Protein AF-X1USS1-F1 (afdb_monomer_lite)

Foldseek 3Di:
DDDDPDCPPLNVLVVVLQVADPDPVDDRLFFHPKDFPDWDDDDPDIDTDIDPSRPVRQPDDPVSVVSNVVSND

Organism: NCBI:txid412755

Structure (mmCIF, N/CA/C/O backbone):
data_AF-X1USS1-F1
#
_entry.id   AF-X1USS1-F1
#
loop_
_atom_site.group_PDB
_atom_site.id
_atom_site.type_symbol
_atom_site.label_atom_id
_atom_site.label_alt_id
_atom_site.label_comp_id
_atom_site.label_asym_id
_atom_site.label_entity_id
_atom_site.label_seq_id
_atom_site.pdbx_PDB_ins_code
_atom_site.Cartn_x
_atom_site.Cartn_y
_atom_site.Cartn_z
_atom_site.occupancy
_atom_site.B_iso_or_equiv
_atom_site.auth_seq_id
_atom_site.auth_comp_id
_atom_site.auth_asym_id
_atom_site.auth_atom_id
_atom_site.pdbx_PDB_model_num
ATOM 1 N N . ARG A 1 1 ? -13.827 1.912 24.167 1.00 48.09 1 ARG A N 1
ATOM 2 C CA . ARG A 1 1 ? -13.786 0.588 23.491 1.00 48.09 1 ARG A CA 1
ATOM 3 C C . ARG A 1 1 ? -12.378 0.025 23.701 1.00 48.09 1 ARG A C 1
ATOM 5 O O . ARG A 1 1 ? -11.438 0.771 23.474 1.00 48.09 1 ARG A O 1
ATOM 12 N N . LYS A 1 2 ? -12.208 -1.195 24.232 1.00 42.62 2 LYS A N 1
ATOM 13 C CA . LYS A 1 2 ? -10.875 -1.802 24.444 1.00 42.62 2 LYS A CA 1
ATOM 14 C C . LYS A 1 2 ? -10.393 -2.356 23.100 1.00 42.62 2 LYS A C 1
ATOM 16 O O . LYS A 1 2 ? -11.003 -3.293 22.600 1.00 42.62 2 LYS A O 1
ATOM 21 N N . ILE A 1 3 ? -9.366 -1.753 22.509 1.00 55.38 3 ILE A N 1
ATOM 22 C CA . ILE A 1 3 ? -8.726 -2.257 21.288 1.00 55.38 3 ILE A CA 1
ATOM 23 C C . ILE A 1 3 ? -7.453 -2.984 21.727 1.00 55.38 3 ILE A C 1
ATOM 25 O O . ILE A 1 3 ? -6.604 -2.390 22.390 1.00 55.38 3 ILE A O 1
ATOM 29 N N . SER A 1 4 ? -7.365 -4.282 21.434 1.00 47.75 4 SER A N 1
ATOM 30 C CA . SER A 1 4 ? -6.187 -5.100 21.744 1.00 47.75 4 SER A CA 1
ATOM 31 C C . SER A 1 4 ? -5.006 -4.657 20.875 1.00 47.75 4 SER A C 1
ATOM 33 O O . SER A 1 4 ? -5.137 -4.595 19.657 1.00 47.75 4 SER A O 1
ATOM 35 N N . GLN A 1 5 ? -3.873 -4.335 21.501 1.00 52.72 5 GLN A N 1
ATOM 36 C CA . GLN A 1 5 ? -2.663 -3.785 20.870 1.00 52.72 5 GLN A CA 1
ATOM 37 C C . GLN A 1 5 ? -1.734 -4.884 20.319 1.00 52.72 5 GLN A C 1
ATOM 39 O O . GLN A 1 5 ? -0.5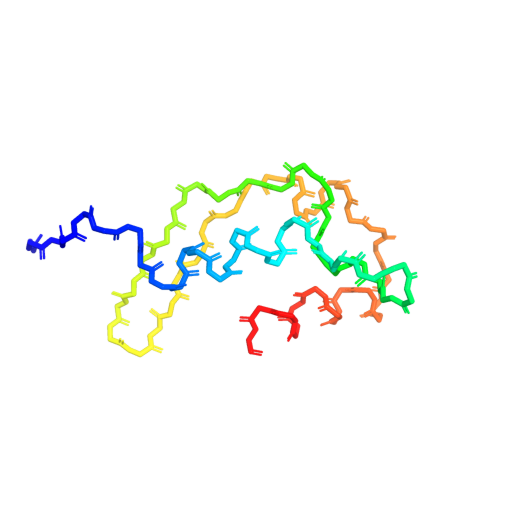50 -4.936 20.635 1.00 52.72 5 GLN A O 1
ATOM 44 N N . ILE A 1 6 ? -2.273 -5.785 19.502 1.00 54.84 6 ILE A N 1
ATOM 45 C CA . ILE A 1 6 ? -1.463 -6.582 18.569 1.00 54.84 6 ILE A CA 1
ATOM 46 C C . ILE A 1 6 ? -1.585 -5.845 17.232 1.00 54.84 6 ILE A C 1
ATOM 48 O O . ILE A 1 6 ? -2.722 -5.493 16.899 1.00 54.84 6 ILE A O 1
ATOM 52 N N . PRO A 1 7 ? -0.504 -5.584 16.462 1.00 61.47 7 PRO A N 1
ATOM 53 C CA . PRO A 1 7 ? -0.665 -5.164 15.074 1.00 61.47 7 PRO A CA 1
ATOM 54 C C . PRO A 1 7 ? -1.656 -6.129 14.435 1.00 61.47 7 PRO A C 1
ATOM 56 O O . PRO A 1 7 ? -1.409 -7.336 14.406 1.00 61.47 7 PRO A O 1
ATOM 59 N N . SER A 1 8 ? -2.832 -5.633 14.050 1.00 79.00 8 SER A N 1
ATOM 60 C CA . SER A 1 8 ? -3.846 -6.513 13.486 1.00 79.00 8 SER A CA 1
ATOM 61 C C . SER A 1 8 ? -3.229 -7.211 12.274 1.00 79.00 8 SER A C 1
ATOM 63 O O . SER A 1 8 ? -2.369 -6.641 11.601 1.00 79.00 8 SER A O 1
ATOM 65 N N . LEU A 1 9 ? -3.642 -8.446 11.983 1.00 89.69 9 LEU A N 1
ATOM 66 C CA . LEU A 1 9 ? -3.203 -9.142 10.769 1.00 89.69 9 LEU A CA 1
ATOM 67 C C . LEU A 1 9 ? -3.349 -8.238 9.528 1.00 89.69 9 LEU A C 1
ATOM 69 O O . LEU A 1 9 ? -2.482 -8.244 8.664 1.00 89.69 9 LEU A O 1
ATOM 73 N N . ALA A 1 10 ? -4.382 -7.387 9.508 1.00 91.31 10 ALA A N 1
ATOM 74 C CA . ALA A 1 10 ? -4.568 -6.333 8.516 1.00 91.31 10 ALA A CA 1
ATOM 75 C C . ALA A 1 10 ? -3.402 -5.328 8.469 1.00 91.31 10 ALA A C 1
ATOM 77 O O . ALA A 1 10 ? -2.869 -5.071 7.394 1.00 91.31 10 ALA A O 1
ATOM 78 N N . ARG A 1 11 ? -2.950 -4.794 9.615 1.00 94.00 11 ARG A N 1
ATOM 79 C CA . ARG A 1 11 ? -1.774 -3.910 9.662 1.00 94.00 11 ARG A CA 1
ATOM 80 C C . ARG A 1 11 ? -0.532 -4.607 9.113 1.00 94.00 11 ARG A C 1
ATOM 82 O O . ARG A 1 11 ? 0.191 -4.003 8.327 1.00 94.00 11 ARG A O 1
ATOM 89 N N . GLN A 1 12 ? -0.295 -5.864 9.495 1.00 94.88 12 GLN A N 1
ATOM 90 C CA . GLN A 1 12 ? 0.862 -6.604 8.990 1.00 94.88 12 GLN A CA 1
ATOM 91 C C . GLN A 1 12 ? 0.761 -6.866 7.481 1.00 94.88 12 GLN A C 1
ATOM 93 O O . GLN A 1 12 ? 1.750 -6.689 6.781 1.00 94.88 12 GLN A O 1
ATOM 98 N N . ALA A 1 13 ? -0.420 -7.223 6.970 1.00 94.88 13 ALA A N 1
ATOM 99 C CA . ALA A 1 13 ? -0.639 -7.444 5.541 1.00 94.88 13 ALA A CA 1
ATOM 100 C C . ALA A 1 13 ? -0.300 -6.192 4.716 1.00 94.88 13 ALA A C 1
ATOM 102 O O . ALA A 1 13 ? 0.442 -6.282 3.741 1.00 94.88 13 ALA A O 1
ATOM 103 N N . VAL A 1 14 ? -0.752 -5.013 5.155 1.00 95.81 14 VAL A N 1
ATOM 104 C CA . VAL A 1 14 ? -0.424 -3.740 4.493 1.00 95.81 14 VAL A CA 1
ATOM 105 C C . VAL A 1 14 ? 1.077 -3.438 4.562 1.00 95.81 14 VAL A C 1
ATOM 107 O O . VAL A 1 14 ? 1.653 -2.989 3.575 1.00 95.81 14 VAL A O 1
ATOM 110 N N . ILE A 1 15 ? 1.738 -3.729 5.689 1.00 96.31 15 ILE A N 1
ATOM 111 C CA . ILE A 1 15 ? 3.197 -3.578 5.815 1.00 96.31 15 ILE A CA 1
ATOM 112 C C . ILE A 1 15 ? 3.942 -4.477 4.814 1.00 96.31 15 ILE A C 1
ATOM 114 O O . ILE A 1 15 ? 4.903 -4.018 4.199 1.00 96.31 15 ILE A O 1
ATOM 118 N N . GLU A 1 16 ? 3.518 -5.728 4.616 1.00 96.25 16 GLU A N 1
ATOM 119 C CA . GLU A 1 16 ? 4.143 -6.611 3.617 1.00 96.25 16 GLU A CA 1
ATOM 120 C C . GLU A 1 16 ? 3.892 -6.131 2.179 1.00 96.25 16 GLU A C 1
ATOM 122 O O . GLU A 1 16 ? 4.819 -6.126 1.371 1.00 96.25 16 GLU A O 1
ATOM 127 N N . LEU A 1 17 ? 2.690 -5.631 1.866 1.00 96.88 17 LEU A N 1
ATOM 128 C CA . LEU A 1 17 ? 2.412 -5.012 0.562 1.00 96.88 17 LEU A CA 1
ATOM 129 C C . LEU A 1 17 ? 3.326 -3.804 0.292 1.00 96.88 17 LEU A C 1
ATOM 131 O O . LEU A 1 17 ? 3.834 -3.648 -0.819 1.00 96.88 17 LEU A O 1
ATOM 135 N N . ILE A 1 18 ? 3.584 -2.978 1.314 1.00 97.31 18 ILE A N 1
ATOM 136 C CA . ILE A 1 18 ? 4.513 -1.838 1.242 1.00 97.31 18 ILE A CA 1
ATOM 137 C C . ILE A 1 18 ? 5.958 -2.293 1.018 1.00 97.31 18 ILE A C 1
ATOM 139 O O . ILE A 1 18 ? 6.700 -1.627 0.293 1.00 97.31 18 ILE A O 1
ATOM 143 N N . LYS A 1 19 ? 6.397 -3.412 1.606 1.00 96.56 19 LYS A N 1
ATOM 144 C CA . LYS A 1 19 ? 7.746 -3.947 1.342 1.00 96.56 19 LYS A CA 1
ATOM 145 C C . LYS A 1 19 ? 7.918 -4.341 -0.122 1.0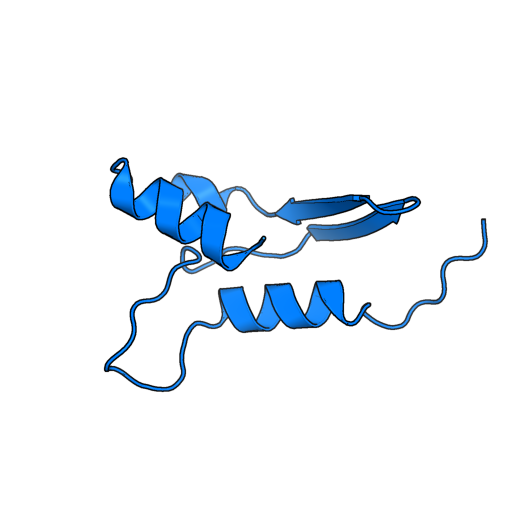0 96.56 19 LYS A C 1
ATOM 147 O O . LYS A 1 19 ? 8.998 -4.129 -0.672 1.00 96.56 19 LYS A O 1
ATOM 152 N N . GLY A 1 20 ? 6.842 -4.795 -0.759 1.00 96.31 20 GLY A N 1
ATOM 153 C CA . GLY A 1 20 ? 6.841 -5.271 -2.135 1.00 96.31 20 GLY A CA 1
ATOM 154 C C . GLY A 1 20 ? 7.209 -6.757 -2.236 1.00 96.31 20 GLY A C 1
ATOM 155 O O . GLY A 1 20 ? 7.516 -7.395 -1.228 1.00 96.31 20 GLY A O 1
ATOM 156 N N . PRO A 1 21 ? 7.145 -7.329 -3.448 1.00 96.69 21 PRO A N 1
ATOM 157 C CA . PRO A 1 21 ? 7.411 -8.746 -3.665 1.00 96.69 21 PRO A CA 1
ATOM 158 C C . PRO A 1 21 ? 8.896 -9.095 -3.482 1.00 96.69 21 PRO A C 1
ATOM 160 O O . PRO A 1 21 ? 9.774 -8.301 -3.809 1.00 96.69 21 PRO A O 1
ATOM 163 N N . GLU A 1 22 ? 9.179 -10.316 -3.019 1.00 96.12 22 GLU A N 1
ATOM 164 C CA . GLU A 1 22 ? 10.556 -10.833 -2.918 1.00 96.12 22 GLU A CA 1
ATOM 165 C C . GLU A 1 22 ? 11.150 -11.204 -4.284 1.00 96.12 22 GLU A C 1
ATOM 167 O O . GLU A 1 22 ? 12.354 -11.069 -4.501 1.00 96.12 22 GLU A O 1
ATOM 172 N N . SER A 1 23 ? 10.313 -11.683 -5.211 1.00 96.69 23 SER A N 1
ATOM 173 C CA . SER A 1 23 ? 10.753 -12.016 -6.567 1.00 96.69 23 SER A CA 1
ATOM 174 C C . SER A 1 23 ? 10.814 -10.768 -7.440 1.00 96.69 23 SER A C 1
ATOM 176 O O . SER A 1 23 ? 9.853 -10.001 -7.516 1.00 96.69 23 SER A O 1
ATOM 178 N N . SER A 1 24 ? 11.914 -10.633 -8.180 1.00 93.25 24 SER A N 1
ATOM 179 C CA . SER A 1 24 ? 12.097 -9.610 -9.212 1.00 93.25 24 SER A CA 1
ATOM 180 C C . SER A 1 24 ? 11.151 -9.756 -10.407 1.00 93.25 24 SER A C 1
ATOM 182 O O . SER A 1 24 ? 11.070 -8.843 -11.224 1.00 93.25 24 SER A O 1
ATOM 184 N N . ASP A 1 25 ? 10.452 -10.888 -10.526 1.00 97.00 25 ASP A N 1
ATOM 185 C CA . ASP A 1 25 ? 9.489 -11.137 -11.604 1.00 97.00 25 ASP A CA 1
ATOM 186 C C . ASP A 1 25 ? 8.155 -10.406 -11.385 1.00 97.00 25 ASP A C 1
ATOM 188 O O . ASP A 1 25 ? 7.332 -10.321 -12.299 1.00 97.00 25 ASP A O 1
ATOM 192 N N . PHE A 1 26 ? 7.923 -9.883 -10.178 1.00 95.00 26 PHE A N 1
ATOM 193 C CA . PHE A 1 26 ? 6.704 -9.170 -9.824 1.00 95.00 26 PHE A CA 1
ATOM 194 C C . PHE A 1 26 ? 6.966 -7.684 -9.612 1.00 95.00 26 PHE A C 1
ATOM 196 O O . PHE A 1 26 ? 8.026 -7.255 -9.160 1.00 95.00 26 PHE A O 1
ATOM 203 N N . TYR A 1 27 ? 5.944 -6.886 -9.903 1.00 92.00 27 TYR A N 1
ATOM 204 C CA . TYR A 1 27 ? 6.000 -5.447 -9.714 1.00 92.00 27 TYR A CA 1
ATOM 205 C C . TYR A 1 27 ? 5.527 -5.062 -8.317 1.00 92.00 27 TYR A C 1
ATOM 207 O O . TYR A 1 27 ? 4.527 -5.570 -7.810 1.00 92.00 27 TYR A O 1
ATOM 215 N N . ARG A 1 28 ? 6.229 -4.100 -7.720 1.00 95.38 28 ARG A N 1
ATOM 216 C CA . ARG A 1 28 ? 5.744 -3.350 -6.562 1.00 95.38 28 ARG A CA 1
ATOM 217 C C . ARG A 1 28 ? 4.460 -2.614 -6.945 1.00 95.38 28 ARG A C 1
ATOM 219 O O . ARG A 1 28 ? 4.443 -1.881 -7.931 1.00 95.38 28 ARG A O 1
ATOM 226 N N . THR A 1 29 ? 3.422 -2.771 -6.135 1.00 96.62 29 THR A N 1
ATOM 227 C CA . THR A 1 29 ? 2.128 -2.105 -6.337 1.00 96.62 29 THR A CA 1
ATOM 228 C C . THR A 1 29 ? 1.882 -0.968 -5.355 1.00 96.62 29 THR A C 1
ATOM 230 O O . THR A 1 29 ? 1.108 -0.074 -5.657 1.00 96.62 29 THR A O 1
ATOM 233 N N . ILE A 1 30 ? 2.573 -0.948 -4.213 1.00 97.81 30 ILE A N 1
ATOM 234 C CA . ILE A 1 30 ? 2.526 0.167 -3.265 1.00 97.81 30 ILE A CA 1
ATOM 235 C C . ILE A 1 30 ? 3.788 1.030 -3.413 1.00 97.81 30 ILE A C 1
ATOM 237 O O . ILE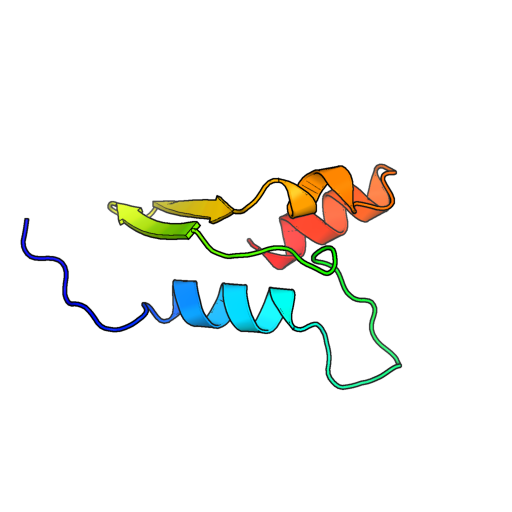 A 1 30 ? 4.896 0.496 -3.263 1.00 97.81 30 ILE A O 1
ATOM 241 N N . PRO A 1 31 ? 3.662 2.343 -3.691 1.00 97.00 31 PRO A N 1
ATOM 242 C CA . PRO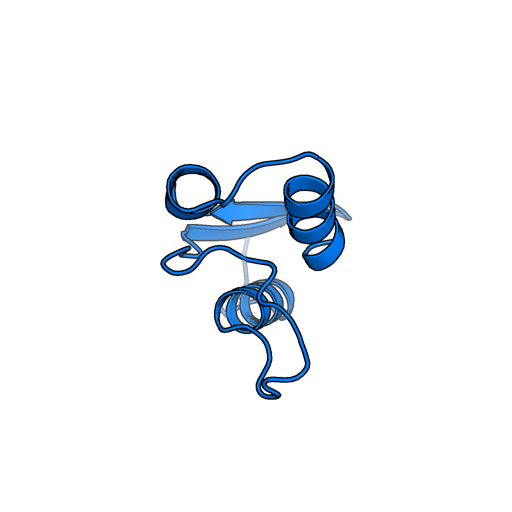 A 1 31 ? 4.798 3.249 -3.822 1.00 97.00 31 PRO A CA 1
ATOM 243 C C . PRO A 1 31 ? 5.789 3.162 -2.664 1.00 97.00 31 PRO A C 1
ATOM 245 O O . PRO A 1 31 ? 5.417 3.080 -1.490 1.00 97.00 31 PRO A O 1
ATOM 248 N N . GLU A 1 32 ? 7.073 3.182 -3.011 1.00 94.94 32 GLU A N 1
ATOM 249 C CA . GLU A 1 32 ? 8.157 3.151 -2.036 1.00 94.94 32 GLU A CA 1
ATOM 250 C C . GLU A 1 32 ? 8.088 4.368 -1.103 1.00 94.94 32 GLU A C 1
ATOM 252 O O . GLU A 1 32 ? 7.729 5.473 -1.513 1.00 94.94 32 GLU A O 1
ATOM 257 N N . GLY A 1 33 ? 8.412 4.154 0.172 1.00 96.38 33 GLY A N 1
ATOM 258 C CA . GLY A 1 33 ? 8.345 5.189 1.203 1.00 96.38 33 GLY A CA 1
ATOM 259 C C . GLY A 1 33 ? 6.965 5.372 1.840 1.00 96.38 33 GLY A C 1
ATOM 260 O O . GLY A 1 33 ? 6.877 6.084 2.835 1.00 96.38 33 GLY A O 1
ATOM 261 N N . THR A 1 34 ? 5.916 4.707 1.339 1.00 98.25 34 THR A N 1
ATOM 262 C CA . THR A 1 34 ? 4.603 4.677 2.008 1.00 98.25 34 THR A CA 1
ATOM 263 C C . THR A 1 34 ? 4.735 4.121 3.427 1.00 98.25 34 THR A C 1
ATOM 265 O O . THR A 1 34 ? 5.360 3.084 3.642 1.00 98.25 34 THR A O 1
ATOM 268 N N . GLN A 1 35 ? 4.119 4.788 4.399 1.00 97.75 35 GLN A N 1
ATOM 269 C CA . GLN A 1 35 ? 4.069 4.376 5.798 1.00 97.75 35 GLN A CA 1
ATOM 270 C C . GLN A 1 35 ? 2.624 4.131 6.225 1.00 97.75 35 GLN A C 1
ATOM 272 O O . GLN A 1 35 ? 1.694 4.768 5.732 1.00 97.75 35 GLN A O 1
ATOM 277 N N . VAL A 1 36 ? 2.444 3.211 7.173 1.00 96.81 36 VAL A N 1
ATOM 278 C CA . VAL A 1 36 ? 1.152 2.982 7.823 1.00 96.81 36 VAL A CA 1
ATOM 279 C C . VAL A 1 36 ? 1.080 3.850 9.070 1.00 96.81 36 VAL A C 1
ATOM 281 O O . VAL A 1 36 ? 1.757 3.552 10.058 1.00 96.81 36 VAL A O 1
ATOM 284 N N . ASN A 1 37 ? 0.240 4.883 9.045 1.00 96.38 37 ASN A N 1
ATOM 285 C CA . ASN A 1 37 ? -0.039 5.700 10.221 1.00 96.38 37 ASN A CA 1
ATOM 286 C C . ASN A 1 37 ? -0.924 4.880 11.166 1.00 96.38 37 ASN A C 1
ATOM 288 O O . ASN A 1 37 ? -0.486 4.441 12.233 1.00 96.38 37 ASN A O 1
ATOM 292 N N . GLU A 1 38 ? -2.127 4.533 10.707 1.00 95.12 38 GLU A N 1
ATOM 293 C CA . GLU A 1 38 ? -3.124 3.814 11.494 1.00 95.12 38 GLU A CA 1
ATOM 294 C C . GLU A 1 38 ? -3.894 2.770 10.687 1.00 95.12 38 GLU A C 1
ATOM 296 O O . GLU A 1 38 ? -4.093 2.890 9.479 1.00 95.12 38 GLU A O 1
ATOM 301 N N . VAL A 1 39 ? -4.338 1.729 11.393 1.00 93.25 39 VAL A N 1
ATOM 302 C CA . VAL A 1 39 ? -5.235 0.699 10.857 1.00 93.25 39 VAL A CA 1
ATOM 303 C C . VAL A 1 39 ? -6.261 0.365 11.917 1.00 93.25 39 VAL A C 1
ATOM 305 O O . VAL A 1 39 ? -5.910 -0.099 13.004 1.00 93.25 39 VAL A O 1
ATOM 308 N N . TYR A 1 40 ? -7.534 0.533 11.586 1.00 89.81 40 TYR A N 1
ATOM 309 C CA . TYR A 1 40 ? -8.621 0.110 12.457 1.00 89.81 40 TYR A CA 1
ATOM 310 C C . TYR A 1 40 ? -9.735 -0.548 11.657 1.00 89.81 40 TYR A C 1
ATOM 312 O O . TYR A 1 40 ? -9.983 -0.224 10.500 1.00 89.81 40 TYR A O 1
ATOM 320 N N . ILE A 1 41 ? -10.400 -1.501 12.302 1.00 89.44 41 ILE A N 1
ATOM 321 C CA . ILE A 1 41 ? -11.525 -2.232 11.731 1.00 89.44 41 ILE A CA 1
ATOM 322 C C . ILE A 1 41 ? -12.757 -1.864 12.549 1.00 89.44 41 ILE A C 1
ATOM 324 O O . ILE A 1 41 ? -12.759 -1.999 13.779 1.00 89.44 41 ILE A O 1
ATOM 328 N N . ALA A 1 42 ? -13.783 -1.367 11.869 1.00 88.44 42 ALA A N 1
ATOM 329 C CA . ALA A 1 42 ? -15.095 -1.130 12.443 1.00 88.44 42 ALA A CA 1
ATOM 330 C C . ALA A 1 42 ? -16.107 -1.964 11.660 1.00 88.44 42 ALA A C 1
ATOM 332 O O . ALA A 1 42 ? -16.302 -1.749 10.466 1.00 88.44 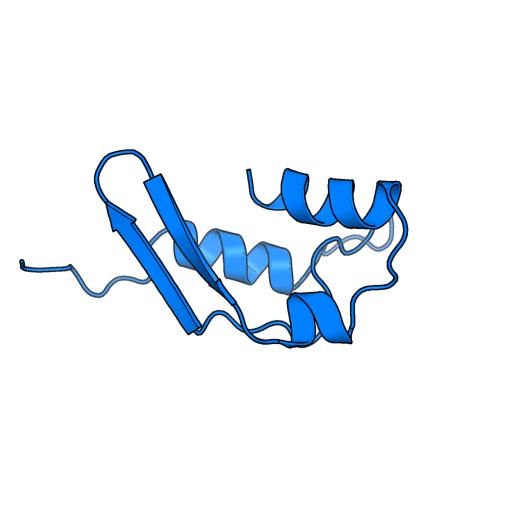42 ALA A O 1
ATOM 333 N N . ASP A 1 43 ? -16.711 -2.926 12.358 1.00 89.81 43 ASP A N 1
ATOM 334 C CA . ASP A 1 43 ? -17.589 -3.940 11.778 1.00 89.81 43 ASP A CA 1
ATOM 335 C C . ASP A 1 43 ? -16.861 -4.681 10.643 1.00 89.81 43 ASP A C 1
ATOM 337 O O . ASP A 1 43 ? -15.806 -5.263 10.901 1.00 89.81 43 ASP A O 1
ATOM 341 N N . ASP A 1 44 ? -17.364 -4.609 9.413 1.00 89.00 44 ASP A N 1
ATOM 342 C CA . ASP A 1 44 ? -16.774 -5.265 8.240 1.00 89.00 44 ASP A CA 1
ATOM 343 C C . ASP A 1 44 ? -15.936 -4.308 7.365 1.00 89.00 44 ASP A C 1
ATOM 345 O O . ASP A 1 44 ? -15.603 -4.631 6.225 1.00 89.00 44 ASP A O 1
ATOM 349 N N . ILE A 1 45 ? -15.592 -3.114 7.871 1.00 91.88 45 ILE A N 1
ATOM 350 C CA . ILE A 1 45 ? -14.821 -2.097 7.137 1.00 91.88 45 ILE A CA 1
ATOM 351 C C . ILE A 1 45 ? -13.445 -1.905 7.780 1.00 91.88 45 ILE A C 1
ATOM 353 O O . ILE A 1 45 ? -13.329 -1.553 8.958 1.00 91.88 45 ILE A O 1
ATOM 357 N N . ALA A 1 46 ? -12.392 -2.086 6.979 1.00 92.56 46 ALA A N 1
ATOM 358 C CA . ALA A 1 46 ? -11.027 -1.721 7.335 1.00 92.56 46 ALA A CA 1
ATOM 359 C C . ALA A 1 46 ? -10.711 -0.300 6.849 1.00 92.56 46 ALA A C 1
ATOM 361 O O . ALA A 1 46 ? -10.834 0.009 5.665 1.00 92.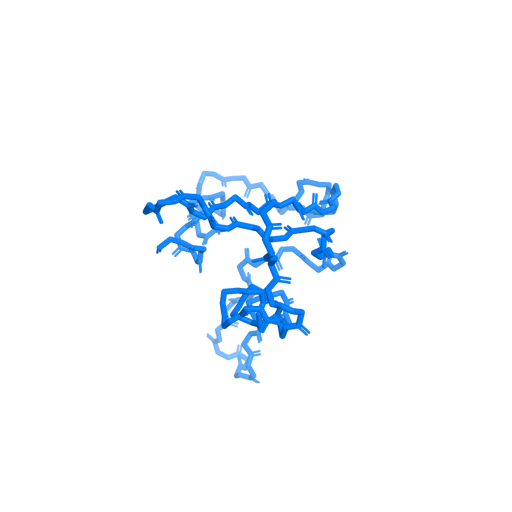56 46 ALA A O 1
ATOM 362 N N . TYR A 1 47 ? -10.272 0.553 7.767 1.00 94.31 47 TYR A N 1
ATOM 363 C CA . TYR A 1 47 ? -9.812 1.905 7.481 1.00 94.31 47 TYR A CA 1
ATOM 364 C C . TYR A 1 47 ? -8.289 1.938 7.580 1.00 94.31 47 TYR A C 1
ATOM 366 O O . TYR A 1 47 ? -7.722 1.563 8.611 1.00 94.31 47 TYR A O 1
ATOM 374 N N . LEU A 1 48 ? -7.644 2.381 6.501 1.00 95.38 48 LEU A N 1
ATOM 375 C CA . LEU A 1 48 ? -6.194 2.485 6.384 1.00 95.38 48 LEU A CA 1
ATOM 376 C C . LEU A 1 48 ? -5.808 3.959 6.263 1.00 95.38 48 LEU A C 1
ATOM 378 O O . LEU A 1 48 ? -6.197 4.624 5.305 1.00 95.38 48 LEU A O 1
ATOM 382 N N . ASP A 1 49 ? -5.051 4.458 7.235 1.00 97.31 49 ASP A N 1
ATOM 383 C CA . ASP A 1 49 ? -4.412 5.770 7.174 1.00 97.31 49 ASP A CA 1
ATOM 384 C C . ASP A 1 49 ? -2.956 5.570 6.734 1.00 97.31 49 ASP A C 1
ATOM 386 O O . ASP A 1 49 ? -2.146 4.974 7.455 1.00 97.31 49 ASP A O 1
ATOM 390 N N . LEU A 1 50 ? -2.656 6.020 5.516 1.00 97.81 50 LEU A N 1
ATOM 391 C CA . LEU A 1 50 ? -1.356 5.894 4.869 1.00 97.81 50 LEU A CA 1
ATOM 392 C C . LEU A 1 50 ? -0.728 7.275 4.687 1.00 97.81 50 LEU A C 1
ATOM 394 O O . LEU A 1 50 ? -1.422 8.272 4.482 1.00 97.81 50 LEU A O 1
ATOM 398 N N . SER A 1 51 ? 0.598 7.326 4.731 1.00 98.56 51 SER A N 1
ATOM 399 C CA . SER A 1 51 ? 1.344 8.559 4.503 1.00 98.56 51 SER A CA 1
ATOM 400 C C . SER A 1 51 ? 1.229 9.060 3.057 1.00 98.56 51 SER A C 1
ATOM 402 O O . SER A 1 51 ? 0.855 8.328 2.139 1.00 98.56 51 SER A O 1
ATOM 404 N N . GLU A 1 52 ? 1.554 10.335 2.842 1.00 98.31 52 GLU A N 1
ATOM 405 C CA . GLU A 1 52 ? 1.377 11.025 1.556 1.00 98.31 52 GLU A CA 1
ATOM 406 C C . GLU A 1 52 ? 2.197 10.440 0.392 1.00 98.31 52 GLU A C 1
ATOM 408 O O . GLU A 1 52 ? 1.860 10.637 -0.779 1.00 98.31 52 GLU A O 1
ATOM 413 N N . GLU A 1 53 ? 3.248 9.680 0.689 1.00 98.38 53 GLU A N 1
ATOM 414 C CA . GLU A 1 53 ? 4.070 8.969 -0.288 1.00 98.38 53 GLU A CA 1
ATOM 415 C C . GLU A 1 53 ? 3.244 8.019 -1.166 1.00 98.38 53 GLU A C 1
ATOM 417 O O . GLU A 1 53 ? 3.607 7.824 -2.329 1.00 98.38 53 GLU A O 1
ATOM 422 N N . ILE A 1 54 ? 2.094 7.526 -0.678 1.00 97.56 54 ILE A N 1
ATOM 423 C CA . ILE A 1 54 ? 1.180 6.673 -1.454 1.00 97.56 54 ILE A CA 1
ATOM 424 C C . ILE A 1 54 ? 0.710 7.331 -2.757 1.00 97.56 54 ILE A C 1
ATOM 426 O O . ILE A 1 54 ? 0.432 6.630 -3.726 1.00 97.56 54 ILE A O 1
ATOM 430 N N . PHE A 1 55 ? 0.635 8.665 -2.809 1.00 95.69 55 PHE A N 1
ATOM 431 C CA . PHE A 1 55 ? 0.271 9.398 -4.024 1.00 95.69 55 PHE A CA 1
ATOM 432 C C . PHE A 1 55 ? 1.405 10.284 -4.548 1.00 95.69 55 PHE A C 1
ATOM 434 O O . PHE A 1 55 ? 1.493 10.484 -5.757 1.00 95.69 55 PHE A O 1
ATOM 441 N N . LYS A 1 56 ? 2.307 10.784 -3.690 1.00 97.75 56 LYS A N 1
ATOM 442 C CA . LYS A 1 56 ? 3.456 11.595 -4.135 1.00 97.75 56 LYS A CA 1
ATOM 443 C C . LYS A 1 56 ? 4.486 10.792 -4.927 1.00 97.75 56 LYS A C 1
ATOM 445 O O . LYS A 1 56 ? 5.026 11.310 -5.900 1.00 97.75 56 LYS A O 1
ATOM 450 N N . ASN A 1 57 ? 4.736 9.544 -4.529 1.00 97.62 57 ASN A N 1
ATOM 451 C CA . ASN A 1 57 ? 5.705 8.664 -5.190 1.00 97.62 57 ASN A CA 1
ATOM 452 C C . ASN A 1 57 ? 5.032 7.728 -6.205 1.00 97.62 57 ASN A C 1
ATOM 454 O O . ASN A 1 57 ? 5.674 6.829 -6.752 1.00 97.62 57 ASN A O 1
ATOM 458 N N . HIS A 1 58 ? 3.731 7.902 -6.441 1.00 96.81 58 HIS A N 1
ATOM 459 C CA . HIS A 1 58 ? 2.978 7.033 -7.326 1.00 96.81 58 HIS A CA 1
ATOM 460 C C . HIS A 1 58 ? 3.331 7.325 -8.795 1.00 96.81 58 HIS A C 1
ATOM 462 O O . HIS A 1 58 ? 3.318 8.487 -9.204 1.00 96.81 58 HIS A O 1
ATOM 468 N N . PRO A 1 59 ? 3.595 6.299 -9.628 1.00 92.88 59 PRO A N 1
ATOM 469 C CA . PRO A 1 59 ? 3.943 6.498 -11.041 1.00 92.88 59 PRO A CA 1
ATOM 470 C C . PRO A 1 59 ? 2.783 7.062 -11.883 1.00 92.88 59 PRO A C 1
ATOM 472 O O . PRO A 1 59 ? 2.992 7.542 -12.996 1.00 92.88 59 PRO A O 1
ATOM 475 N N . GLY A 1 60 ? 1.562 7.009 -11.347 1.00 93.94 60 GLY A N 1
ATOM 476 C CA . GLY A 1 60 ? 0.333 7.452 -12.003 1.00 93.94 60 GLY A CA 1
ATOM 477 C C . GLY A 1 60 ? -0.172 6.461 -13.053 1.00 93.94 60 GLY A C 1
ATOM 478 O O . GLY A 1 60 ? 0.273 5.314 -13.125 1.00 93.94 60 GLY A O 1
ATOM 479 N N . GLY A 1 61 ? -1.119 6.924 -13.870 1.00 96.56 61 GLY A N 1
ATOM 480 C CA . GLY A 1 61 ? -1.749 6.135 -14.927 1.00 96.56 61 GLY A CA 1
ATOM 481 C C . GLY A 1 61 ? -2.830 5.188 -14.404 1.00 96.56 61 GLY A C 1
ATOM 482 O O . GLY A 1 61 ? -2.687 4.571 -13.352 1.00 96.56 61 GLY A O 1
ATOM 483 N N . SER A 1 62 ? -3.902 5.028 -15.181 1.00 96.69 62 SER A N 1
ATOM 484 C CA . SER A 1 62 ? -5.094 4.286 -14.751 1.00 96.69 62 SER A CA 1
ATOM 485 C C . SER A 1 62 ? -4.794 2.841 -14.346 1.00 96.69 62 SER A C 1
ATOM 487 O O . SER A 1 62 ? -5.309 2.363 -13.341 1.00 96.69 62 SER A O 1
ATOM 489 N N . SER A 1 63 ? -3.936 2.137 -15.089 1.00 95.50 63 SER A N 1
ATOM 490 C CA . SER A 1 63 ? -3.545 0.765 -14.742 1.00 95.50 63 SER A CA 1
ATOM 491 C C . SER A 1 63 ? -2.723 0.700 -13.453 1.00 95.50 63 SER A C 1
ATOM 493 O O . SER A 1 63 ? -2.945 -0.203 -12.655 1.00 95.50 63 SER A O 1
ATOM 495 N N . GLY A 1 64 ? -1.815 1.656 -13.226 1.00 95.19 64 GLY A N 1
ATOM 496 C CA . GLY A 1 64 ? -1.018 1.718 -11.998 1.00 95.19 64 GLY A CA 1
ATOM 497 C C . GLY A 1 64 ? -1.891 2.003 -10.780 1.00 95.19 64 GLY A C 1
ATOM 498 O O . GLY A 1 64 ? -1.812 1.292 -9.785 1.00 95.19 64 GLY A O 1
ATOM 499 N N . GLU A 1 65 ? -2.793 2.980 -10.894 1.00 96.38 65 GLU A N 1
ATOM 500 C CA . GLU A 1 65 ? -3.748 3.319 -9.833 1.00 96.38 65 GLU A CA 1
ATOM 501 C C . GLU A 1 65 ? -4.661 2.130 -9.496 1.00 96.38 65 GLU A C 1
ATOM 503 O O . GLU A 1 65 ? -4.867 1.821 -8.322 1.00 96.38 65 GLU A O 1
ATOM 508 N N . LEU A 1 66 ? -5.152 1.407 -10.512 1.00 96.94 66 LEU A N 1
ATOM 509 C CA . LEU A 1 66 ? -5.938 0.186 -10.309 1.00 96.94 66 LEU A CA 1
ATOM 510 C C . LEU A 1 66 ? -5.131 -0.896 -9.583 1.00 96.94 66 LEU A C 1
ATOM 512 O O . LEU A 1 66 ? -5.649 -1.499 -8.648 1.00 96.94 66 LEU A O 1
ATOM 516 N N . MET A 1 67 ? -3.877 -1.137 -9.974 1.00 96.56 67 MET A N 1
ATOM 517 C CA . MET A 1 67 ? -3.018 -2.127 -9.312 1.00 96.56 67 MET A CA 1
ATOM 518 C C . MET A 1 67 ? -2.778 -1.794 -7.836 1.00 96.56 67 MET A C 1
ATOM 520 O O . MET A 1 67 ? -2.811 -2.701 -7.003 1.00 96.56 67 MET A O 1
ATOM 524 N N . THR A 1 68 ? -2.586 -0.515 -7.503 1.00 97.31 68 THR A N 1
ATOM 525 C CA . THR A 1 68 ? -2.435 -0.047 -6.118 1.00 97.31 68 THR A CA 1
ATOM 526 C C . THR A 1 68 ? -3.683 -0.355 -5.295 1.00 97.31 68 THR A C 1
ATOM 528 O O . THR A 1 68 ? -3.577 -0.953 -4.226 1.00 97.31 68 THR A O 1
ATOM 531 N N . VAL A 1 69 ? -4.873 -0.022 -5.809 1.00 96.62 69 VAL A N 1
ATOM 532 C CA . VAL A 1 69 ? -6.144 -0.279 -5.109 1.00 96.62 69 VAL A CA 1
ATOM 533 C C . VAL A 1 69 ? -6.403 -1.779 -4.955 1.00 96.62 69 VAL A C 1
ATOM 535 O O . VAL A 1 69 ? -6.651 -2.235 -3.844 1.00 96.62 69 VAL A O 1
ATOM 538 N N . TYR A 1 70 ? -6.290 -2.562 -6.033 1.00 96.81 70 TYR A N 1
ATOM 539 C CA . TYR A 1 70 ? -6.549 -4.010 -6.010 1.00 96.81 70 TYR A CA 1
ATOM 540 C C . TYR A 1 70 ? -5.523 -4.822 -5.224 1.00 96.81 70 TYR A C 1
ATOM 542 O O . TYR A 1 70 ? -5.784 -5.969 -4.894 1.00 96.81 70 TYR A O 1
ATOM 550 N N . SER A 1 71 ? -4.355 -4.260 -4.919 1.00 96.31 71 SER A N 1
ATOM 551 C CA . SER A 1 71 ? -3.419 -4.928 -4.011 1.00 96.31 71 SER A CA 1
ATOM 552 C C . SER A 1 71 ? -3.874 -4.856 -2.556 1.00 96.31 71 SER A C 1
ATOM 554 O O . SER A 1 71 ? -3.424 -5.658 -1.746 1.00 96.31 71 SER A O 1
ATOM 556 N N . ILE A 1 72 ? -4.729 -3.885 -2.220 1.00 95.56 72 ILE A N 1
ATOM 557 C CA . ILE A 1 72 ? -5.208 -3.638 -0.858 1.00 95.56 72 ILE A CA 1
ATOM 558 C C . ILE A 1 72 ? -6.526 -4.384 -0.575 1.00 95.56 72 ILE A C 1
ATOM 560 O O . ILE A 1 72 ? -6.745 -4.761 0.578 1.00 95.56 72 ILE A O 1
ATOM 564 N N . VAL A 1 73 ? -7.392 -4.580 -1.584 1.00 94.19 73 VAL A N 1
ATOM 565 C CA . VAL A 1 73 ? -8.760 -5.133 -1.437 1.00 94.19 73 VAL A CA 1
ATOM 566 C C . VAL A 1 73 ? -8.932 -6.562 -1.933 1.00 94.19 73 VAL A C 1
ATOM 568 O O . VAL A 1 73 ? -8.276 -6.938 -2.927 1.00 94.19 73 VAL A O 1
#

Radius of gyration: 13.24 Å; chains: 1; bounding box: 30×24×39 Å

Sequence (73 aa):
RKISQIPSLARQAVIELIKGPESSDFYRTIPEGTQVNEVYIADDIAYLDLSEEIFKNHPGGSSGELMTVYSIV

InterPro domains:
  IPR019606 GerMN domain [PF10646] (7-73)

pLDDT: mean 90.94, std 13.21, range [42.62, 98.56]

Secondary structure (DSSP, 8-state):
-----S--HHHHHHHHHHH--SSTTS---SPTT--EEEEEEETTEEEEEE-THHHHS---SHHHHHHHHHHH-